Protein AF-A0A8J3QMP1-F1 (afdb_monomer_lite)

pLDDT: mean 80.47, std 14.99, range [36.25, 94.88]

Sequence (140 aa):
MPAVQTADRSDAISLRLCGWCLTDEPEAVVRALLGPARCAAPEGLGDGDWQAQPALADEPVGPPIALLGVAGPARGTLDFVPGSQGMGRPPVGLRHVVRDLSPRGDEWLLVDARCWTRFQAADFREAVLWQVDVALEVAR

Organism: NCBI:txid556532

Foldseek 3Di:
DPLCPPDPNVQLVCCQPFQKGKALCVVSSCCSQQNDWDKDADPDLDAPDKAADADDPPCQDDGQQKKKKFFDDPPKFKKWAGPCRPVPGDDPPDPRIDTGDDHDDGIMMMGRRRTIMHINDSPTPDMMMIGHPCVPVVPD

Secondary structure (DSSP, 8-state):
--GGGSS-HHHHHHHHHHSEEEES-HHHHHHHHHSSEEEEPPS---BS-EE-PPPPTT-SS-S-SEEEEEEEESS--EEE-TT-TT--SPPTT-SS-EEEE---TTPEEEEETTS-EEESS--EEEEEEEEE-GGGTTT-

Radius of gyration: 14.41 Å; chains: 1; bounding box: 30×40×35 Å

Structure (mmCIF, N/CA/C/O backbone):
data_AF-A0A8J3QMP1-F1
#
_entry.id   AF-A0A8J3QMP1-F1
#
loop_
_atom_site.group_PDB
_atom_site.id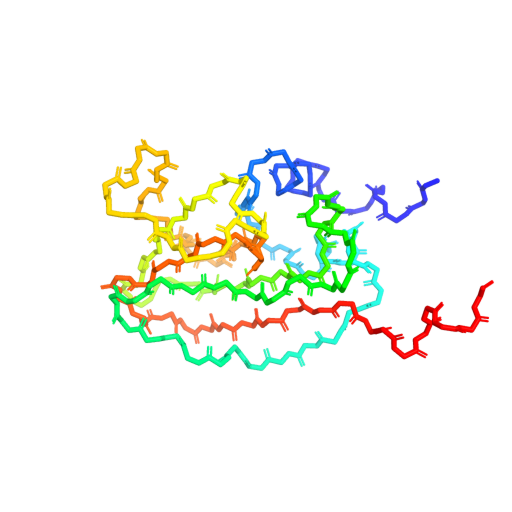
_atom_site.type_symbol
_atom_site.label_atom_id
_atom_site.label_alt_id
_atom_site.label_comp_id
_atom_site.label_asym_id
_atom_site.label_entity_id
_atom_site.label_seq_id
_atom_site.pdbx_PDB_ins_code
_atom_site.Cartn_x
_atom_site.Cartn_y
_atom_site.Cartn_z
_atom_site.occupancy
_atom_site.B_iso_or_equiv
_atom_site.auth_seq_id
_atom_site.auth_comp_id
_atom_site.auth_asym_id
_atom_site.auth_atom_id
_atom_site.pdbx_PDB_model_num
ATOM 1 N N . MET A 1 1 ? -5.513 -14.154 -18.053 1.00 36.25 1 MET A N 1
ATOM 2 C CA . MET A 1 1 ? -5.385 -13.513 -16.725 1.00 36.25 1 MET A CA 1
ATOM 3 C C . MET A 1 1 ? -6.345 -14.163 -15.724 1.00 36.25 1 MET A C 1
ATOM 5 O O . MET A 1 1 ? -7.467 -13.688 -15.606 1.00 36.25 1 MET A O 1
ATOM 9 N N . PRO A 1 2 ? -5.956 -15.261 -15.050 1.00 43.94 2 PRO A N 1
ATOM 10 C CA . PRO A 1 2 ? -6.861 -16.004 -14.158 1.00 43.94 2 PRO A CA 1
ATOM 11 C C . PRO A 1 2 ? -6.884 -15.510 -12.697 1.00 43.94 2 PRO A C 1
ATOM 13 O O . PRO A 1 2 ? -7.916 -15.604 -12.049 1.00 43.94 2 PRO A O 1
ATOM 16 N N . ALA A 1 3 ? -5.787 -14.950 -12.171 1.00 37.25 3 ALA A N 1
ATOM 17 C CA . ALA A 1 3 ? -5.658 -14.661 -10.732 1.00 37.25 3 ALA A CA 1
ATOM 18 C C . ALA A 1 3 ? -6.458 -13.437 -10.231 1.00 37.25 3 ALA A C 1
ATOM 20 O O . ALA A 1 3 ? -6.729 -13.322 -9.044 1.00 37.25 3 ALA A O 1
ATOM 21 N N . VAL A 1 4 ? -6.883 -12.544 -11.131 1.00 38.50 4 VAL A N 1
ATOM 22 C CA . VAL A 1 4 ? -7.616 -11.306 -10.782 1.00 38.50 4 VAL A CA 1
ATOM 23 C C . VAL A 1 4 ? -9.131 -11.550 -10.630 1.00 38.50 4 VAL A C 1
ATOM 25 O O . VAL A 1 4 ? -9.889 -10.634 -10.335 1.00 38.50 4 VAL A O 1
ATOM 28 N N . GLN A 1 5 ? -9.621 -12.774 -10.858 1.00 42.44 5 GLN A N 1
ATOM 29 C CA . GLN A 1 5 ? -11.064 -13.049 -10.855 1.00 42.44 5 GLN A CA 1
ATOM 30 C C . GLN A 1 5 ? -11.677 -13.317 -9.469 1.00 42.44 5 GLN A C 1
ATOM 32 O O . GLN A 1 5 ? -12.899 -13.404 -9.406 1.00 42.44 5 GLN A O 1
ATOM 37 N N . THR A 1 6 ? -10.890 -13.422 -8.390 1.00 46.53 6 THR A N 1
ATOM 38 C CA . THR A 1 6 ? -11.390 -13.929 -7.092 1.00 46.53 6 THR A CA 1
ATOM 39 C C . THR A 1 6 ? -11.213 -13.024 -5.873 1.00 46.53 6 THR A C 1
ATOM 41 O O . THR A 1 6 ? -11.870 -13.290 -4.879 1.00 46.53 6 THR A O 1
ATOM 44 N N . ALA A 1 7 ? -10.372 -11.988 -5.907 1.00 46.31 7 ALA A N 1
ATOM 45 C CA . ALA A 1 7 ? -10.460 -10.928 -4.895 1.00 46.31 7 ALA A CA 1
ATOM 46 C C . ALA A 1 7 ? -11.709 -10.086 -5.189 1.00 46.31 7 ALA A C 1
ATOM 48 O O . ALA A 1 7 ? -12.069 -9.973 -6.370 1.00 46.31 7 ALA A O 1
ATOM 49 N N . ASP A 1 8 ? -12.349 -9.487 -4.179 1.00 65.56 8 ASP A N 1
ATOM 50 C CA . ASP A 1 8 ? -13.392 -8.498 -4.451 1.00 65.56 8 ASP A CA 1
ATOM 51 C C . ASP A 1 8 ? -12.788 -7.431 -5.376 1.00 65.56 8 ASP A C 1
ATOM 53 O O . ASP A 1 8 ? -11.818 -6.743 -5.041 1.00 65.56 8 ASP A O 1
ATOM 57 N N . ARG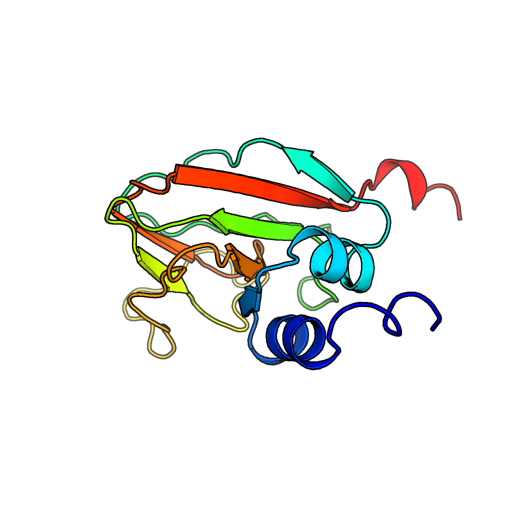 A 1 9 ? -13.257 -7.414 -6.632 1.00 63.88 9 ARG A N 1
ATOM 58 C CA . ARG A 1 9 ? -12.549 -6.793 -7.767 1.00 63.88 9 ARG A CA 1
ATOM 59 C C . ARG A 1 9 ? -12.224 -5.327 -7.494 1.00 63.88 9 ARG A C 1
ATOM 61 O O . ARG A 1 9 ? -11.280 -4.807 -8.081 1.00 63.88 9 ARG A O 1
ATOM 68 N N . SER A 1 10 ? -13.003 -4.679 -6.633 1.00 81.19 10 SER A N 1
ATOM 69 C CA . SER A 1 10 ? -12.865 -3.275 -6.270 1.00 81.19 10 SER A CA 1
ATOM 70 C C . SER A 1 10 ? -11.526 -2.953 -5.601 1.00 81.19 10 SER A C 1
ATOM 72 O O . SER A 1 10 ? -10.894 -1.964 -5.974 1.00 81.19 10 SER A O 1
ATOM 74 N N . ASP A 1 11 ? -11.036 -3.789 -4.685 1.00 86.94 11 ASP A N 1
ATOM 75 C CA . ASP A 1 11 ? -9.874 -3.442 -3.854 1.00 86.94 11 ASP A CA 1
ATOM 76 C C . ASP A 1 11 ? -8.566 -3.608 -4.611 1.00 86.94 11 ASP A C 1
ATOM 78 O O . ASP A 1 11 ? -7.744 -2.694 -4.656 1.00 86.94 11 ASP A O 1
ATOM 82 N N . ALA A 1 12 ? -8.407 -4.731 -5.313 1.00 86.94 12 ALA A N 1
ATOM 83 C CA . ALA A 1 12 ? -7.247 -4.953 -6.172 1.00 86.94 12 ALA A CA 1
ATOM 84 C C . ALA A 1 12 ? -7.166 -3.905 -7.300 1.00 86.94 12 ALA A C 1
ATOM 86 O O . ALA A 1 12 ? -6.074 -3.456 -7.657 1.00 86.94 12 ALA A O 1
ATOM 87 N N . ILE A 1 13 ? -8.314 -3.483 -7.850 1.00 86.12 13 ILE A N 1
ATOM 88 C CA . ILE A 1 13 ? -8.371 -2.386 -8.827 1.00 86.12 13 ILE A CA 1
ATOM 89 C C . ILE A 1 13 ? -7.986 -1.060 -8.164 1.00 86.12 13 ILE A C 1
ATOM 91 O O . ILE A 1 13 ? -7.150 -0.340 -8.710 1.00 86.12 13 ILE A O 1
ATOM 95 N N . SER A 1 14 ? -8.543 -0.748 -6.993 1.00 88.56 14 SER A N 1
ATOM 96 C CA . SER A 1 14 ? -8.240 0.481 -6.250 1.00 88.56 14 SER A CA 1
ATOM 97 C C . SER A 1 14 ? -6.758 0.571 -5.903 1.00 88.56 14 SER A C 1
ATOM 99 O O . SER A 1 14 ? -6.124 1.583 -6.187 1.00 88.56 14 SER A O 1
ATOM 101 N N . LEU A 1 15 ? -6.159 -0.517 -5.422 1.00 89.56 15 LEU A N 1
ATOM 102 C CA . LEU A 1 15 ? -4.734 -0.595 -5.121 1.00 89.56 15 LEU A CA 1
ATOM 103 C C . LEU A 1 15 ? -3.874 -0.409 -6.379 1.00 89.56 15 LEU A C 1
ATOM 105 O O . LEU A 1 15 ? -2.859 0.279 -6.335 1.00 89.56 15 LEU A O 1
ATOM 109 N N . ARG A 1 16 ? -4.300 -0.935 -7.532 1.00 86.19 16 ARG A N 1
ATOM 110 C CA . ARG A 1 16 ? -3.591 -0.741 -8.806 1.00 86.19 16 ARG A CA 1
ATOM 111 C C . ARG A 1 16 ? -3.685 0.688 -9.347 1.00 86.19 16 ARG A C 1
ATOM 113 O O . ARG A 1 16 ? -2.730 1.157 -9.960 1.00 86.19 16 ARG A O 1
ATOM 120 N N . LEU A 1 17 ? -4.829 1.351 -9.185 1.00 84.56 17 LEU A N 1
ATOM 121 C CA . LEU A 1 17 ? -5.079 2.684 -9.745 1.00 84.56 17 LEU A CA 1
ATOM 122 C C . LEU A 1 17 ? -4.610 3.807 -8.817 1.00 84.56 17 LEU A C 1
ATOM 124 O O . LEU A 1 17 ? -4.024 4.786 -9.272 1.00 84.56 17 LEU A O 1
ATOM 128 N N . CYS A 1 18 ? -4.879 3.661 -7.524 1.00 85.75 18 CYS A N 1
ATOM 129 C CA . CYS A 1 18 ? -4.660 4.681 -6.506 1.00 85.75 18 CYS A CA 1
ATOM 130 C C . CYS A 1 18 ? -3.437 4.390 -5.633 1.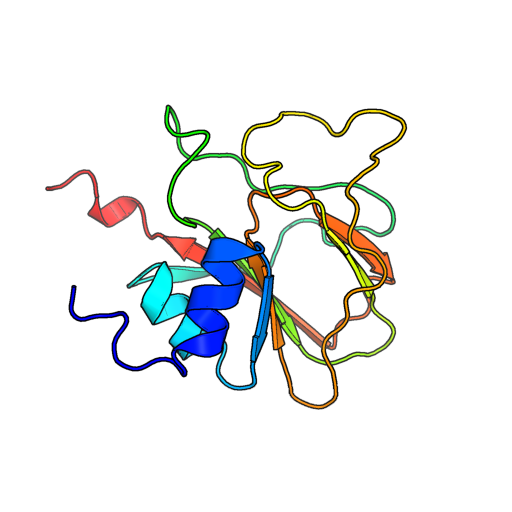00 85.75 18 CYS A C 1
ATOM 132 O O . CYS A 1 18 ? -2.995 5.277 -4.908 1.00 85.75 18 CYS A O 1
ATOM 134 N N . GLY A 1 19 ? -2.892 3.171 -5.679 1.00 90.00 19 GLY A N 1
ATOM 135 C CA . GLY A 1 19 ? -1.754 2.761 -4.859 1.00 90.00 19 GLY A CA 1
ATOM 136 C C . GLY A 1 19 ? -2.115 2.370 -3.424 1.00 90.00 19 GLY A C 1
ATOM 137 O O . GLY A 1 19 ? -1.208 2.048 -2.662 1.00 90.00 19 GLY A O 1
ATOM 138 N N . TRP A 1 20 ? -3.400 2.367 -3.055 1.00 93.00 20 TRP A N 1
ATOM 139 C CA . TRP A 1 20 ? -3.878 1.911 -1.748 1.00 93.00 20 TRP A CA 1
ATOM 140 C C . TRP A 1 20 ? -5.321 1.380 -1.810 1.00 93.00 20 TRP A C 1
ATOM 142 O O . TRP A 1 20 ? -6.073 1.738 -2.720 1.00 93.00 20 TRP A O 1
ATOM 152 N N . CYS A 1 21 ? -5.710 0.540 -0.848 1.00 93.31 21 CYS A N 1
ATOM 153 C CA . CYS A 1 21 ? -7.09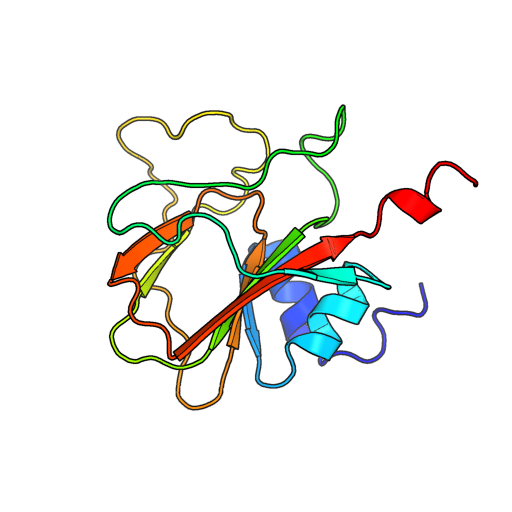8 0.120 -0.616 1.00 93.31 21 CYS A CA 1
ATOM 154 C C . CYS A 1 21 ? -7.336 -0.252 0.858 1.00 93.31 21 CYS A C 1
ATOM 156 O O . CYS A 1 21 ? -6.386 -0.501 1.603 1.00 93.31 21 CYS A O 1
ATOM 158 N N . LEU A 1 22 ? -8.606 -0.300 1.262 1.00 92.06 22 LEU A N 1
ATOM 159 C CA . LEU A 1 22 ? -9.053 -0.924 2.510 1.00 92.06 22 LEU A CA 1
ATOM 160 C C . LEU A 1 22 ? -9.706 -2.259 2.163 1.00 92.06 22 LEU A C 1
ATOM 162 O O . LEU A 1 22 ? -10.389 -2.324 1.150 1.00 92.06 22 LEU A O 1
ATOM 166 N N . THR A 1 23 ? -9.467 -3.302 2.951 1.00 92.75 23 THR A N 1
ATOM 167 C CA . THR A 1 23 ? -10.031 -4.634 2.691 1.00 92.75 23 THR A CA 1
ATOM 168 C C . THR A 1 23 ? -10.046 -5.475 3.964 1.00 92.75 23 THR A C 1
ATOM 170 O O . THR A 1 23 ? -9.149 -5.353 4.794 1.00 92.75 23 THR A O 1
ATOM 173 N N . ASP A 1 24 ? -11.031 -6.344 4.136 1.00 92.75 24 ASP A N 1
ATOM 174 C CA . ASP A 1 24 ? -11.045 -7.380 5.175 1.00 92.75 24 ASP A CA 1
ATOM 175 C C . ASP A 1 24 ? -10.337 -8.676 4.727 1.00 92.75 24 ASP A C 1
ATOM 177 O O . ASP A 1 24 ? -10.001 -9.519 5.560 1.00 92.75 24 ASP A O 1
ATOM 181 N N . GLU A 1 25 ? -10.014 -8.799 3.434 1.00 92.94 25 GLU A N 1
ATOM 182 C CA . GLU A 1 25 ? -9.361 -9.964 2.827 1.00 92.94 25 GLU A CA 1
ATOM 183 C C . GLU A 1 25 ? -7.988 -9.620 2.200 1.00 92.94 25 GLU A C 1
ATOM 185 O O . GLU A 1 25 ? -7.770 -9.798 0.991 1.00 92.94 25 GLU A O 1
ATOM 190 N N . PRO A 1 26 ? -6.993 -9.159 2.987 1.00 92.44 26 PRO A N 1
ATOM 191 C CA . PRO A 1 26 ? -5.717 -8.684 2.445 1.00 92.44 26 PRO A CA 1
ATOM 192 C C . PRO A 1 26 ? -4.963 -9.751 1.642 1.00 92.44 26 PRO A C 1
ATOM 194 O O . PRO A 1 26 ? -4.377 -9.451 0.602 1.00 92.44 26 PRO A O 1
ATOM 197 N N . GLU A 1 27 ? -5.014 -11.015 2.069 1.00 91.38 27 GLU A N 1
ATOM 198 C CA . GLU A 1 27 ? -4.353 -12.121 1.372 1.00 91.38 27 GLU A CA 1
ATOM 199 C C . GLU A 1 27 ? -4.928 -12.372 -0.030 1.00 91.38 27 GLU A C 1
ATOM 201 O O . GLU A 1 27 ? -4.185 -12.750 -0.942 1.00 91.38 27 GLU A O 1
ATOM 206 N N . ALA A 1 28 ? -6.234 -12.159 -0.227 1.00 91.25 28 ALA A N 1
ATOM 207 C CA . ALA A 1 28 ? -6.873 -12.313 -1.529 1.00 91.25 28 ALA A CA 1
ATOM 208 C C . ALA A 1 28 ? -6.385 -11.228 -2.497 1.00 91.25 28 ALA A C 1
ATOM 210 O O . ALA A 1 28 ? -6.014 -11.535 -3.635 1.00 91.25 28 ALA A O 1
ATOM 211 N N . VAL A 1 29 ? -6.302 -9.978 -2.027 1.00 92.19 29 VAL A N 1
ATOM 212 C CA . VAL A 1 29 ? -5.772 -8.844 -2.797 1.00 92.19 29 VAL A CA 1
ATOM 213 C C . VAL A 1 29 ? -4.293 -9.051 -3.138 1.00 92.19 29 VAL A C 1
ATOM 215 O O . VAL A 1 29 ? -3.903 -8.912 -4.300 1.00 92.19 29 VAL A O 1
ATOM 218 N N . VAL A 1 30 ? -3.477 -9.457 -2.158 1.00 91.88 30 VAL A N 1
ATOM 219 C CA . VAL A 1 30 ? -2.051 -9.769 -2.355 1.00 91.88 30 VAL A CA 1
ATOM 220 C C . VAL A 1 30 ? -1.880 -10.868 -3.397 1.00 91.88 30 VAL A C 1
ATOM 222 O O . VAL A 1 30 ? -1.122 -10.694 -4.350 1.00 91.88 30 VAL A O 1
ATOM 225 N N . ARG A 1 31 ? -2.622 -11.975 -3.281 1.00 89.50 31 ARG A N 1
ATOM 226 C CA . ARG A 1 31 ? -2.561 -13.080 -4.247 1.00 89.50 31 ARG A CA 1
ATOM 227 C C . ARG A 1 31 ? -2.987 -12.647 -5.649 1.00 89.50 31 ARG A C 1
ATOM 229 O O . ARG A 1 31 ? -2.397 -13.100 -6.628 1.00 89.50 31 ARG A O 1
ATOM 236 N N . ALA A 1 32 ? -3.997 -11.787 -5.759 1.00 88.69 32 ALA A N 1
ATOM 237 C CA . ALA A 1 32 ? -4.48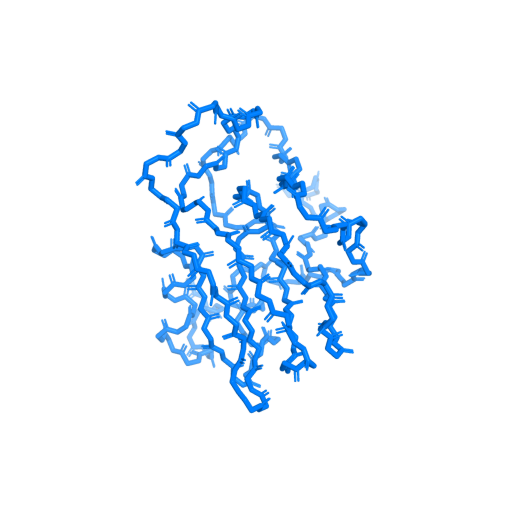0 -11.289 -7.043 1.00 88.69 32 ALA A CA 1
ATOM 238 C C . ALA A 1 32 ? -3.466 -10.370 -7.748 1.00 88.69 32 ALA A C 1
ATOM 240 O O . ALA A 1 32 ? -3.423 -10.354 -8.981 1.00 88.69 32 ALA A O 1
ATOM 241 N N . LEU A 1 33 ? -2.665 -9.613 -6.986 1.00 88.31 33 LEU A N 1
ATOM 242 C CA . LEU A 1 33 ? -1.715 -8.631 -7.518 1.00 88.31 33 LEU A CA 1
ATOM 243 C C . LEU A 1 33 ? -0.286 -9.161 -7.663 1.00 88.31 33 LEU A C 1
ATOM 245 O O . LEU A 1 33 ? 0.333 -8.913 -8.693 1.00 88.31 33 LEU A O 1
ATOM 249 N N . LEU A 1 34 ? 0.224 -9.873 -6.657 1.00 88.00 34 LEU A N 1
ATOM 250 C CA . LEU A 1 34 ? 1.606 -10.363 -6.602 1.00 88.00 34 LEU A CA 1
ATOM 251 C C . LEU A 1 34 ? 1.731 -11.842 -7.001 1.00 88.00 34 LEU A C 1
ATOM 253 O O . LEU A 1 34 ? 2.825 -12.307 -7.305 1.00 88.00 34 LEU A O 1
ATOM 257 N N . GLY A 1 35 ? 0.632 -12.605 -6.990 1.00 84.88 35 GLY A N 1
ATOM 258 C CA . GLY A 1 35 ? 0.699 -14.064 -7.081 1.00 84.88 35 GLY A CA 1
ATOM 259 C C . GLY A 1 35 ? 1.264 -14.675 -5.790 1.00 84.88 35 GLY A C 1
ATOM 260 O O . GLY A 1 35 ? 0.880 -14.245 -4.699 1.00 84.88 35 GLY A O 1
ATOM 261 N N . PRO A 1 36 ? 2.132 -15.703 -5.871 1.00 82.25 36 PRO A N 1
ATOM 262 C CA . PRO A 1 36 ? 2.881 -16.187 -4.714 1.00 82.25 36 PRO A CA 1
ATOM 263 C C . PRO A 1 36 ? 3.764 -15.070 -4.141 1.00 82.25 36 PRO A C 1
ATOM 265 O O . PRO A 1 36 ? 4.635 -14.544 -4.832 1.00 82.25 36 PRO A O 1
ATOM 268 N N . ALA A 1 37 ? 3.546 -14.725 -2.874 1.00 89.56 37 ALA A N 1
ATOM 269 C CA . ALA A 1 37 ? 4.299 -13.691 -2.178 1.00 89.56 37 ALA A CA 1
ATOM 270 C C . ALA A 1 37 ? 4.890 -14.235 -0.875 1.00 89.56 37 ALA A C 1
ATOM 272 O O . ALA A 1 37 ? 4.269 -15.054 -0.193 1.00 89.56 37 ALA A O 1
ATOM 273 N N . ARG A 1 38 ? 6.079 -13.749 -0.515 1.00 90.38 38 ARG A N 1
ATOM 274 C CA . ARG A 1 38 ? 6.672 -13.956 0.809 1.00 90.38 38 ARG A CA 1
ATOM 275 C C . ARG A 1 38 ? 6.179 -12.874 1.765 1.00 90.38 38 ARG A C 1
ATOM 277 O O . ARG A 1 38 ? 6.077 -11.715 1.367 1.00 90.38 38 ARG A O 1
ATOM 284 N N . CYS A 1 39 ? 5.931 -13.248 3.015 1.00 91.06 39 CYS A N 1
ATOM 285 C CA . CYS A 1 39 ? 5.583 -12.320 4.089 1.00 91.06 39 CYS A CA 1
ATOM 286 C C . CYS A 1 39 ? 6.817 -12.041 4.951 1.00 91.06 39 CYS A C 1
ATOM 288 O O . CYS A 1 39 ? 7.531 -12.972 5.328 1.00 91.06 39 CYS A O 1
ATOM 290 N N . ALA A 1 40 ? 7.041 -10.781 5.304 1.00 89.62 40 ALA A N 1
ATOM 291 C CA . ALA A 1 40 ? 8.069 -10.365 6.248 1.00 89.62 40 ALA A CA 1
ATOM 292 C C . ALA A 1 40 ? 7.530 -9.273 7.179 1.00 89.62 40 ALA A C 1
ATOM 294 O O . ALA A 1 40 ? 6.592 -8.552 6.832 1.00 89.62 40 ALA A O 1
ATOM 295 N N . ALA A 1 41 ? 8.143 -9.125 8.353 1.00 86.94 41 ALA A N 1
ATOM 296 C CA . ALA A 1 41 ? 7.944 -7.922 9.150 1.00 86.94 41 ALA A CA 1
ATOM 297 C C . ALA A 1 41 ? 8.545 -6.723 8.390 1.00 86.94 41 ALA A C 1
ATOM 299 O O . ALA A 1 41 ? 9.660 -6.847 7.873 1.00 86.94 41 ALA A O 1
ATOM 300 N N . PRO A 1 42 ? 7.844 -5.582 8.286 1.00 85.81 42 PRO A N 1
ATOM 301 C CA . PRO A 1 42 ? 8.406 -4.400 7.652 1.00 85.81 42 PRO A CA 1
ATOM 302 C C . PRO A 1 42 ? 9.583 -3.865 8.473 1.00 85.81 42 PRO A C 1
ATOM 304 O O . PRO A 1 42 ? 9.500 -3.720 9.694 1.00 85.81 42 PRO A O 1
ATOM 307 N N . GLU A 1 43 ? 10.684 -3.549 7.798 1.00 78.44 43 GLU A N 1
ATOM 308 C CA . GLU A 1 43 ? 11.803 -2.853 8.424 1.00 78.44 43 GLU A CA 1
ATOM 309 C C . GLU A 1 43 ? 11.422 -1.391 8.667 1.00 78.44 43 GLU A C 1
ATOM 311 O O . GLU A 1 43 ? 10.933 -0.719 7.764 1.00 78.44 43 GLU A O 1
ATOM 316 N N . GLY A 1 44 ? 11.668 -0.889 9.880 1.00 66.69 44 GLY A N 1
ATOM 317 C CA . GLY A 1 44 ? 11.679 0.551 10.130 1.00 66.69 44 GLY A CA 1
ATOM 318 C C . GLY A 1 44 ? 10.340 1.265 9.938 1.00 66.69 44 GLY A C 1
ATOM 319 O O . GLY A 1 44 ? 10.307 2.311 9.300 1.00 66.69 44 GLY A O 1
ATOM 320 N N . LEU A 1 45 ? 9.255 0.790 10.565 1.00 73.62 45 LEU A N 1
ATOM 321 C CA . LEU A 1 45 ? 8.050 1.610 10.795 1.00 73.62 45 LEU A CA 1
ATOM 322 C C . LEU A 1 45 ? 8.334 2.741 11.807 1.00 73.62 45 LEU A C 1
ATOM 324 O O . LEU A 1 45 ? 7.726 2.818 12.871 1.00 73.62 45 LEU A O 1
ATOM 328 N N . GLY A 1 46 ? 9.334 3.570 11.515 1.00 65.44 46 GLY A N 1
ATOM 329 C CA . GLY A 1 46 ? 9.714 4.720 12.315 1.00 65.44 46 GLY A CA 1
ATOM 330 C C . GLY A 1 46 ? 8.690 5.835 12.169 1.00 65.44 46 GLY A C 1
ATOM 331 O O . GLY A 1 46 ? 8.100 6.027 11.106 1.00 65.44 46 GLY A O 1
ATOM 332 N N . ASP A 1 47 ? 8.487 6.570 13.254 1.00 74.75 47 ASP A N 1
ATOM 333 C CA . ASP A 1 47 ? 7.629 7.745 13.253 1.00 74.75 47 ASP A CA 1
ATOM 334 C C . ASP A 1 47 ? 8.304 8.912 12.509 1.00 74.75 47 ASP A C 1
ATOM 336 O O . ASP A 1 47 ? 9.482 9.203 12.716 1.00 74.75 47 ASP A O 1
ATOM 340 N N . GLY A 1 48 ? 7.551 9.583 11.642 1.00 78.44 48 GLY A N 1
ATOM 341 C CA . GLY A 1 48 ? 7.902 10.868 11.038 1.00 78.44 48 GLY A CA 1
ATOM 342 C C . GLY A 1 48 ? 8.740 10.835 9.755 1.00 78.44 48 GLY A C 1
ATOM 343 O O . GLY A 1 48 ? 8.717 11.827 9.016 1.00 78.44 48 GLY A O 1
ATOM 344 N N . ASP A 1 49 ? 9.408 9.727 9.430 1.00 87.94 49 ASP A N 1
ATOM 345 C CA . ASP A 1 49 ? 10.249 9.624 8.230 1.00 87.94 49 ASP A CA 1
ATOM 346 C C . ASP A 1 49 ? 9.526 8.986 7.036 1.00 87.94 49 ASP A C 1
ATOM 348 O O . ASP A 1 49 ? 8.686 8.093 7.159 1.00 87.94 49 ASP A O 1
ATOM 352 N N . TRP A 1 50 ? 9.860 9.475 5.841 1.00 90.25 50 TRP A N 1
ATOM 353 C CA . TRP A 1 50 ? 9.379 8.910 4.585 1.00 90.25 50 TRP A CA 1
ATOM 354 C C . TRP A 1 50 ? 10.201 7.691 4.182 1.00 90.25 50 TRP A C 1
ATOM 356 O O . TRP A 1 50 ? 11.429 7.756 4.110 1.00 90.25 50 TRP A O 1
ATOM 366 N N . GLN A 1 51 ? 9.510 6.627 3.797 1.00 89.62 51 GLN A N 1
ATOM 367 C CA . GLN A 1 51 ? 10.098 5.372 3.362 1.00 89.62 51 GLN A CA 1
ATOM 368 C C . GLN A 1 51 ? 9.419 4.819 2.110 1.00 89.62 51 GLN A C 1
ATOM 370 O O . GLN A 1 51 ? 8.252 5.091 1.838 1.00 89.62 51 GLN A O 1
ATOM 375 N N . ALA A 1 52 ? 10.172 4.038 1.343 1.00 89.69 52 ALA A N 1
ATOM 376 C CA . ALA A 1 52 ? 9.684 3.257 0.218 1.00 89.69 52 ALA A CA 1
ATOM 377 C C . ALA A 1 52 ? 10.598 2.048 0.025 1.00 89.69 52 ALA A C 1
ATOM 379 O O . ALA A 1 52 ? 11.815 2.140 0.201 1.00 89.69 52 ALA A O 1
ATOM 380 N N . GLN A 1 53 ? 10.012 0.925 -0.370 1.00 87.00 53 GLN A N 1
ATOM 381 C CA . GLN A 1 53 ? 10.762 -0.233 -0.822 1.00 87.00 53 GLN A CA 1
ATOM 382 C C . GLN A 1 53 ? 11.504 0.106 -2.121 1.00 87.00 53 GLN A C 1
ATOM 384 O O . GLN A 1 53 ? 10.955 0.809 -2.980 1.00 87.00 53 GLN A O 1
ATOM 389 N N . PRO A 1 54 ? 12.743 -0.386 -2.287 1.00 78.06 54 PRO A N 1
ATOM 390 C CA . PRO A 1 54 ? 13.483 -0.190 -3.522 1.00 78.06 54 PRO A CA 1
ATOM 391 C C . PRO A 1 54 ? 12.738 -0.841 -4.693 1.00 78.06 54 PRO A C 1
ATOM 393 O O . PRO A 1 54 ? 12.088 -1.878 -4.544 1.00 78.06 54 PRO A O 1
ATOM 396 N N . ALA A 1 55 ? 12.846 -0.240 -5.876 1.00 70.56 55 ALA A N 1
ATOM 397 C CA . ALA A 1 55 ? 12.415 -0.902 -7.100 1.00 70.56 55 ALA A CA 1
ATOM 398 C C . ALA A 1 55 ? 13.285 -2.150 -7.345 1.00 70.56 55 ALA A C 1
ATOM 400 O O . ALA A 1 55 ? 14.485 -2.137 -7.056 1.00 70.56 55 ALA A O 1
ATOM 401 N N . LEU A 1 56 ? 12.700 -3.212 -7.909 1.00 66.94 56 LEU A N 1
ATOM 402 C CA . LEU A 1 56 ? 13.502 -4.213 -8.615 1.00 66.94 56 LEU A CA 1
ATOM 403 C C . LEU A 1 56 ? 14.104 -3.517 -9.848 1.00 66.94 56 LEU A C 1
ATOM 405 O O . LEU A 1 56 ? 13.477 -2.618 -10.408 1.00 66.94 56 LEU A O 1
ATOM 409 N N . ALA A 1 57 ? 15.351 -3.845 -10.189 1.00 68.00 57 ALA A N 1
ATOM 410 C CA . ALA A 1 57 ? 16.138 -3.128 -11.196 1.00 68.00 57 ALA A CA 1
ATOM 411 C C . ALA A 1 57 ? 15.383 -2.888 -12.528 1.00 68.00 57 ALA A C 1
ATOM 413 O O . ALA A 1 57 ? 14.501 -3.656 -12.894 1.00 68.00 57 ALA A O 1
ATOM 414 N N . ASP A 1 58 ? 15.748 -1.809 -13.229 1.00 61.94 58 ASP A N 1
ATOM 415 C CA . ASP A 1 58 ? 15.278 -1.366 -14.559 1.00 61.94 58 ASP A CA 1
ATOM 416 C C . ASP A 1 58 ? 13.763 -1.154 -14.788 1.00 61.94 58 ASP A C 1
ATOM 418 O O . ASP A 1 58 ? 13.385 -0.611 -15.827 1.00 61.94 58 ASP A O 1
ATOM 422 N N . GLU A 1 59 ? 12.890 -1.432 -13.812 1.00 60.69 59 GLU A N 1
ATOM 423 C CA . GLU A 1 59 ? 11.444 -1.166 -13.907 1.00 60.69 59 GLU A CA 1
ATOM 424 C C . GLU A 1 59 ? 10.947 -0.182 -12.829 1.00 60.69 59 GLU A C 1
ATOM 426 O O . GLU A 1 59 ? 10.297 -0.572 -11.853 1.00 60.69 59 GLU A O 1
ATOM 431 N N . PRO A 1 60 ? 11.199 1.135 -12.988 1.00 59.44 60 PRO A N 1
ATOM 432 C CA . PRO A 1 60 ? 10.721 2.139 -12.036 1.00 59.44 60 PRO A CA 1
ATOM 433 C C . PRO A 1 60 ? 9.189 2.274 -12.037 1.00 59.44 60 PRO A C 1
ATOM 435 O O . PRO A 1 60 ? 8.603 2.656 -11.026 1.00 59.44 60 PRO A O 1
ATOM 438 N N . VAL A 1 61 ? 8.534 1.944 -13.158 1.00 64.06 61 VAL A N 1
ATOM 439 C CA . VAL A 1 61 ? 7.081 2.038 -13.344 1.00 64.06 61 VAL A CA 1
ATOM 440 C C . VAL A 1 61 ? 6.570 0.693 -13.852 1.00 64.06 61 VAL A C 1
ATOM 442 O O . VAL A 1 61 ? 6.583 0.416 -15.047 1.00 64.06 61 VAL A O 1
ATOM 445 N N . GLY A 1 62 ? 6.133 -0.151 -12.925 1.00 65.69 62 GLY A N 1
ATOM 446 C CA . GLY A 1 62 ? 5.645 -1.500 -13.207 1.00 65.69 62 GLY A CA 1
ATOM 447 C C . GLY A 1 62 ? 4.499 -1.900 -12.277 1.00 65.69 62 GLY A C 1
ATOM 448 O O . GLY A 1 62 ? 4.147 -1.130 -11.371 1.00 65.69 62 GLY A O 1
ATOM 449 N N . PRO A 1 63 ? 3.906 -3.094 -12.464 1.00 73.00 63 PRO A N 1
ATOM 450 C CA . PRO A 1 63 ? 2.912 -3.620 -11.531 1.00 73.00 63 PRO A CA 1
ATOM 451 C C . PRO A 1 63 ? 3.469 -3.645 -10.095 1.00 73.00 63 PRO A C 1
ATOM 453 O O . PRO A 1 63 ? 4.691 -3.651 -9.920 1.00 73.00 63 PRO A O 1
ATOM 456 N N . PRO A 1 64 ? 2.609 -3.625 -9.060 1.00 81.44 64 PRO A N 1
ATOM 457 C CA . PRO A 1 64 ? 3.064 -3.796 -7.686 1.00 81.44 64 PRO A CA 1
ATOM 458 C C . PRO A 1 64 ? 3.897 -5.072 -7.560 1.00 81.44 64 PRO A C 1
ATOM 460 O O . PRO A 1 64 ? 3.480 -6.130 -8.018 1.00 81.44 64 PRO A O 1
ATOM 463 N N . ILE A 1 65 ? 5.069 -4.954 -6.944 1.00 86.62 65 ILE A N 1
ATOM 464 C CA . ILE A 1 65 ? 5.964 -6.080 -6.610 1.00 86.62 65 ILE A CA 1
ATOM 465 C C . ILE A 1 65 ? 6.127 -6.238 -5.092 1.00 86.62 65 ILE A C 1
ATOM 467 O O . ILE A 1 65 ? 6.689 -7.221 -4.612 1.00 86.62 65 ILE A O 1
ATOM 471 N N . ALA A 1 66 ? 5.639 -5.253 -4.335 1.00 91.06 66 ALA A N 1
ATOM 472 C CA . ALA A 1 66 ? 5.661 -5.221 -2.888 1.00 91.06 66 ALA A CA 1
ATOM 473 C C . ALA A 1 66 ? 4.435 -4.459 -2.374 1.00 91.06 66 ALA A C 1
ATOM 475 O O . ALA A 1 66 ? 4.129 -3.373 -2.869 1.00 91.06 66 ALA A O 1
ATOM 476 N N . LEU A 1 67 ? 3.752 -5.016 -1.378 1.00 94.50 67 LEU A N 1
ATOM 477 C CA . LEU A 1 67 ? 2.595 -4.419 -0.717 1.00 94.50 67 LEU A CA 1
ATOM 478 C C . LEU A 1 67 ? 2.847 -4.372 0.787 1.00 94.50 67 LEU A C 1
ATOM 480 O O . LEU A 1 67 ? 3.278 -5.363 1.372 1.00 94.50 67 LEU A O 1
ATOM 484 N N . LEU A 1 68 ? 2.565 -3.232 1.407 1.00 94.31 68 LEU A N 1
ATOM 485 C CA . LEU A 1 68 ? 2.601 -3.073 2.855 1.00 94.31 68 LEU A CA 1
ATOM 486 C C . LEU A 1 68 ? 1.164 -3.075 3.366 1.00 94.31 68 LEU A C 1
ATOM 488 O O . LEU A 1 68 ? 0.352 -2.272 2.909 1.00 94.31 68 LEU A O 1
ATOM 492 N N . GLY A 1 69 ? 0.858 -3.977 4.291 1.00 94.69 69 GLY A N 1
ATOM 493 C CA . GLY A 1 69 ? -0.412 -4.002 5.003 1.00 94.69 69 GLY A CA 1
ATOM 494 C C . GLY A 1 69 ? -0.250 -3.619 6.449 1.00 94.69 69 GLY A C 1
ATOM 495 O O . GLY A 1 69 ? 0.696 -4.053 7.104 1.00 94.69 69 GLY A O 1
ATOM 496 N N . VAL A 1 70 ? -1.214 -2.860 6.950 1.00 92.69 70 VAL A N 1
ATOM 497 C CA . VAL A 1 70 ? -1.368 -2.584 8.376 1.00 92.69 70 VAL A CA 1
ATOM 498 C C . VAL A 1 70 ? -2.800 -2.878 8.808 1.00 92.69 70 VAL A C 1
ATOM 500 O O . VAL A 1 70 ? -3.746 -2.523 8.104 1.00 92.69 70 VAL A O 1
ATOM 503 N N . ALA A 1 71 ? -2.960 -3.531 9.957 1.00 91.38 71 ALA A N 1
ATOM 504 C CA . ALA A 1 71 ? -4.261 -3.923 10.493 1.00 91.38 71 ALA A CA 1
ATOM 505 C C . ALA A 1 71 ? -4.588 -3.159 11.770 1.00 91.38 71 ALA A C 1
ATOM 507 O O . ALA A 1 71 ? -3.735 -3.061 12.659 1.00 91.38 71 ALA A O 1
ATOM 508 N N . GLY A 1 72 ? -5.852 -2.732 11.877 1.00 76.06 72 GLY A N 1
ATOM 509 C CA . GLY A 1 72 ? -6.456 -2.129 13.066 1.00 76.06 72 GLY A CA 1
ATOM 510 C C . GLY A 1 72 ? -5.808 -0.808 13.521 1.00 76.06 72 GLY A C 1
ATOM 511 O O . GLY A 1 72 ? -4.590 -0.638 13.458 1.00 76.06 72 GLY A O 1
ATOM 512 N N . PRO A 1 73 ? -6.575 0.162 14.036 1.00 65.06 73 PRO A N 1
ATOM 513 C CA . PRO A 1 73 ? -5.964 1.299 14.705 1.00 65.06 73 PRO A CA 1
ATOM 514 C C . PRO A 1 73 ? -5.687 0.945 16.176 1.00 65.06 73 PRO A C 1
ATOM 516 O O . PRO A 1 73 ? -6.618 0.599 16.901 1.00 65.06 73 PRO A O 1
ATOM 519 N N . ALA A 1 74 ? -4.447 1.090 16.661 1.00 59.56 74 ALA A N 1
ATOM 520 C CA . ALA A 1 74 ? -4.255 1.436 18.077 1.00 59.56 74 ALA A CA 1
ATOM 521 C C . ALA A 1 74 ? -4.239 2.967 18.228 1.00 59.56 74 ALA A C 1
ATOM 523 O O . ALA A 1 74 ? -4.954 3.500 19.073 1.00 59.56 74 ALA A O 1
ATOM 524 N N . ARG A 1 75 ? -3.526 3.674 17.337 1.00 67.12 75 ARG A N 1
ATOM 525 C CA . ARG A 1 75 ? -3.588 5.140 17.098 1.00 67.12 75 ARG A CA 1
ATOM 526 C C . ARG A 1 75 ? -2.995 5.559 15.746 1.00 67.12 75 ARG A C 1
ATOM 528 O O . ARG A 1 75 ? -2.784 6.748 15.519 1.00 67.12 75 ARG A O 1
ATOM 535 N N . GLY A 1 76 ? -2.679 4.593 14.884 1.00 77.25 76 GLY A N 1
ATOM 536 C CA . GLY A 1 76 ? -1.802 4.846 13.757 1.00 77.25 76 GLY A CA 1
ATOM 537 C C . GLY A 1 76 ? -2.454 5.444 12.526 1.00 77.25 76 GLY A C 1
ATOM 538 O O . GLY A 1 76 ? -3.542 5.041 12.113 1.00 77.25 76 GLY A O 1
ATOM 539 N N . THR A 1 77 ? -1.738 6.387 11.921 1.00 87.38 77 THR A N 1
ATOM 540 C CA . THR A 1 77 ? -2.035 6.912 10.594 1.00 87.38 77 THR A CA 1
ATOM 541 C C . THR A 1 77 ? -0.781 6.916 9.731 1.00 87.38 77 THR A C 1
ATOM 543 O O . THR A 1 77 ? 0.352 6.978 10.230 1.00 87.38 77 THR A O 1
ATOM 546 N N . LEU A 1 78 ? -0.990 6.829 8.421 1.00 90.19 78 LEU A N 1
ATOM 547 C CA . LEU A 1 78 ? 0.062 6.972 7.432 1.00 90.19 78 LEU A CA 1
ATOM 548 C C . LEU A 1 78 ? -0.284 8.056 6.415 1.00 90.19 78 LEU A C 1
ATOM 550 O O . LEU A 1 78 ? -1.428 8.212 5.990 1.00 90.19 78 LEU A O 1
AT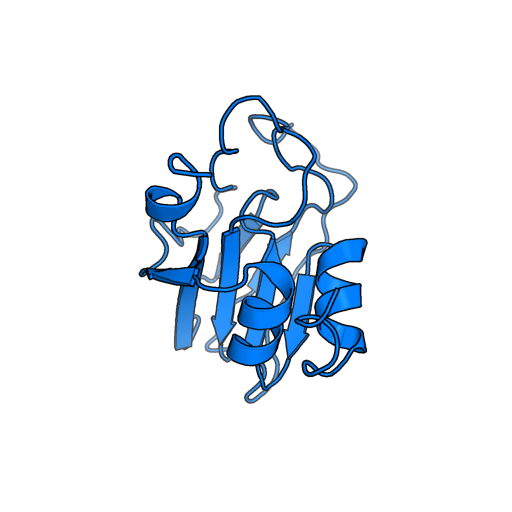OM 554 N N . ASP A 1 79 ? 0.740 8.779 5.995 1.00 91.50 79 ASP A N 1
ATOM 555 C CA . ASP A 1 79 ? 0.718 9.586 4.792 1.00 91.50 79 ASP A CA 1
ATOM 556 C C . ASP A 1 79 ? 1.253 8.760 3.620 1.00 91.50 79 ASP A C 1
ATOM 558 O O . ASP A 1 79 ? 2.193 7.978 3.766 1.00 91.50 79 ASP A O 1
ATOM 562 N N . PHE A 1 80 ? 0.690 8.973 2.438 1.00 91.56 80 PHE A N 1
ATOM 563 C CA . PHE A 1 80 ? 1.001 8.226 1.226 1.00 91.56 80 PHE A CA 1
ATOM 564 C C . PHE A 1 80 ? 1.127 9.163 0.025 1.00 91.56 80 PHE A C 1
ATOM 566 O O . PHE A 1 80 ? 0.340 10.099 -0.123 1.00 91.56 80 PHE A O 1
ATOM 573 N N . VAL A 1 81 ? 2.090 8.909 -0.862 1.00 91.62 81 VAL A N 1
ATOM 574 C CA . VAL A 1 81 ? 2.231 9.635 -2.133 1.00 91.62 81 VAL A CA 1
ATOM 575 C C . VAL A 1 81 ? 2.013 8.671 -3.300 1.00 91.62 81 VAL A C 1
ATOM 577 O O . VAL A 1 81 ? 2.950 7.969 -3.690 1.00 91.62 81 VAL A O 1
ATOM 580 N N . PRO A 1 82 ? 0.808 8.639 -3.896 1.00 88.44 82 PRO A N 1
ATOM 581 C CA . PRO A 1 82 ? 0.539 7.813 -5.066 1.00 88.44 82 PRO A CA 1
ATOM 582 C C . PRO A 1 82 ? 1.491 8.139 -6.222 1.00 88.44 82 PRO A C 1
ATOM 584 O O . PRO A 1 82 ? 1.801 9.306 -6.465 1.00 88.44 82 PRO A O 1
ATOM 587 N N . GLY A 1 83 ? 1.927 7.119 -6.963 1.00 86.31 83 GLY A N 1
ATOM 588 C CA . GLY A 1 83 ? 2.726 7.314 -8.179 1.00 86.31 83 GLY A CA 1
ATOM 589 C C . GLY A 1 83 ? 4.193 7.689 -7.937 1.00 86.31 83 GLY A C 1
ATOM 590 O O . GLY A 1 83 ? 4.869 8.120 -8.866 1.00 86.31 83 GLY A O 1
ATOM 591 N N . SER A 1 84 ? 4.690 7.580 -6.702 1.00 89.25 84 SER A N 1
ATOM 592 C CA . SER A 1 84 ? 6.069 7.946 -6.347 1.00 89.25 84 SER A CA 1
ATOM 593 C C . SER A 1 84 ? 7.081 6.799 -6.489 1.00 89.25 84 SER A C 1
ATOM 595 O O . SER A 1 84 ? 8.230 6.937 -6.062 1.00 89.25 84 SER A O 1
ATOM 597 N N . GLN A 1 85 ? 6.687 5.680 -7.106 1.00 86.25 85 GLN A N 1
ATOM 598 C CA . GLN A 1 85 ? 7.564 4.529 -7.311 1.00 86.25 85 GLN A CA 1
ATOM 599 C C . GLN A 1 85 ? 8.833 4.940 -8.071 1.00 86.25 85 GLN A C 1
ATOM 601 O O . GLN A 1 85 ? 8.775 5.600 -9.106 1.00 86.25 85 GLN A O 1
ATOM 606 N N . GLY A 1 86 ? 9.999 4.584 -7.527 1.00 81.38 86 GLY A N 1
ATOM 607 C CA . GLY A 1 86 ? 11.290 4.868 -8.162 1.00 81.38 86 GLY A CA 1
ATOM 608 C C . GLY A 1 86 ? 11.699 6.348 -8.202 1.00 81.38 86 GLY A C 1
ATOM 609 O O . GLY A 1 86 ? 12.762 6.657 -8.733 1.00 81.38 86 GLY A O 1
ATOM 610 N N . MET A 1 87 ? 10.932 7.269 -7.605 1.00 81.75 87 MET A N 1
ATOM 611 C CA . MET A 1 87 ? 11.205 8.718 -7.649 1.00 81.75 87 MET A CA 1
ATOM 612 C C . MET A 1 87 ? 12.376 9.172 -6.752 1.00 81.75 87 MET A C 1
ATOM 614 O O . MET A 1 87 ? 12.640 10.368 -6.621 1.00 81.75 87 MET A O 1
ATOM 618 N N . GLY A 1 88 ? 13.100 8.239 -6.128 1.00 82.38 88 GLY A N 1
ATOM 619 C CA . GLY A 1 88 ? 14.243 8.529 -5.264 1.00 82.38 88 GLY A CA 1
ATOM 620 C C . GLY A 1 88 ? 13.825 9.036 -3.882 1.00 82.38 88 GLY A C 1
ATOM 621 O O . GLY A 1 88 ? 12.971 8.438 -3.230 1.00 82.38 88 GLY A O 1
ATOM 622 N N . ARG A 1 89 ? 14.455 10.117 -3.403 1.00 83.69 89 ARG A N 1
ATOM 623 C CA . ARG A 1 89 ? 14.120 10.728 -2.105 1.00 83.69 89 ARG A CA 1
ATOM 624 C C . ARG A 1 89 ? 12.946 11.705 -2.248 1.00 83.69 89 ARG A C 1
ATOM 626 O O . ARG A 1 89 ? 12.905 12.440 -3.235 1.00 83.69 89 ARG A O 1
ATOM 633 N N . PRO A 1 90 ? 12.046 11.784 -1.256 1.00 84.19 90 PRO A N 1
ATOM 634 C CA . PRO A 1 90 ? 10.931 12.722 -1.292 1.00 84.19 90 PRO A CA 1
ATOM 635 C C . PRO A 1 90 ? 11.430 14.176 -1.301 1.00 84.19 90 PRO A C 1
ATOM 637 O O . PRO A 1 90 ? 12.291 14.536 -0.491 1.00 84.19 90 PRO A O 1
ATOM 640 N N . PRO A 1 91 ? 10.910 15.038 -2.194 1.00 81.25 91 PRO A N 1
ATOM 641 C CA . PRO A 1 91 ? 11.251 16.452 -2.216 1.00 81.25 91 PRO A CA 1
ATOM 642 C C . PRO A 1 91 ? 10.643 17.198 -1.023 1.00 81.25 91 PRO A C 1
ATOM 644 O O . PRO A 1 91 ? 9.624 16.804 -0.450 1.00 81.25 91 PRO A O 1
ATOM 647 N N . VAL A 1 92 ? 11.225 18.353 -0.699 1.00 76.88 92 VAL A N 1
ATOM 648 C CA . VAL A 1 92 ? 10.634 19.288 0.264 1.00 76.88 92 VAL A CA 1
ATOM 649 C C . VAL A 1 92 ? 9.358 19.883 -0.347 1.00 76.88 92 VAL A C 1
ATOM 651 O O . VAL A 1 92 ? 9.407 20.505 -1.405 1.00 76.88 92 VAL A O 1
ATOM 654 N N . GLY A 1 93 ? 8.212 19.704 0.318 1.00 75.75 93 GLY A N 1
ATOM 655 C CA . GLY A 1 93 ? 6.937 20.306 -0.099 1.00 75.75 93 GLY A CA 1
ATOM 656 C C . GLY A 1 93 ? 6.089 19.461 -1.058 1.00 75.75 93 GLY A C 1
ATOM 657 O O . GLY A 1 93 ? 5.577 19.976 -2.052 1.00 75.75 93 GLY A O 1
ATOM 658 N N . LEU A 1 94 ? 5.914 18.172 -0.754 1.00 81.25 94 LEU A N 1
ATOM 659 C CA . LEU A 1 94 ? 5.016 17.271 -1.486 1.00 81.25 94 LEU A CA 1
ATOM 660 C C . LEU A 1 94 ? 3.588 17.841 -1.596 1.00 81.25 94 LEU A C 1
ATOM 662 O O . LEU A 1 94 ? 2.955 18.165 -0.590 1.00 81.25 94 LEU A O 1
ATOM 666 N N . ARG A 1 95 ? 3.067 17.931 -2.827 1.00 75.06 95 ARG A N 1
ATOM 667 C CA . ARG A 1 95 ? 1.728 18.483 -3.119 1.00 75.06 95 ARG A CA 1
ATOM 668 C C . ARG A 1 95 ? 0.621 17.433 -3.247 1.00 75.06 95 ARG A C 1
ATOM 670 O O . ARG A 1 95 ? -0.544 17.785 -3.124 1.00 75.06 95 ARG A O 1
ATOM 677 N N . HIS A 1 96 ? 0.972 16.166 -3.468 1.00 83.06 96 HIS A N 1
ATOM 678 C CA . HIS A 1 96 ? 0.026 15.074 -3.753 1.00 83.06 96 HIS A CA 1
ATOM 679 C C . HIS A 1 96 ? -0.006 14.019 -2.641 1.00 83.06 96 HIS A C 1
ATOM 681 O O . HIS A 1 96 ? -0.098 12.826 -2.905 1.00 83.06 96 HIS A O 1
ATOM 687 N N . VAL A 1 97 ? 0.118 14.464 -1.390 1.00 90.75 97 VAL A N 1
ATOM 688 C CA . VAL A 1 97 ? 0.080 13.571 -0.229 1.00 90.75 97 VAL A CA 1
ATOM 689 C C . VAL A 1 97 ? -1.368 13.260 0.130 1.00 90.75 97 VAL A C 1
ATOM 691 O O . VAL A 1 97 ? -2.137 14.176 0.424 1.00 90.75 97 VAL A O 1
ATOM 694 N N . VAL A 1 98 ? -1.716 11.979 0.163 1.00 90.69 98 VAL A N 1
ATOM 695 C CA . VAL A 1 98 ? -2.903 11.483 0.861 1.00 90.69 98 VAL A CA 1
ATOM 696 C C . VAL A 1 98 ? -2.526 11.348 2.330 1.00 90.69 98 VAL A C 1
ATOM 698 O O . VAL A 1 98 ? -1.572 10.642 2.645 1.00 90.69 98 VAL A O 1
ATOM 701 N N . ARG A 1 99 ? -3.209 12.078 3.210 1.00 90.38 99 ARG A N 1
ATOM 702 C CA . ARG A 1 99 ? -2.851 12.166 4.630 1.00 90.38 99 ARG A CA 1
ATOM 703 C C . ARG A 1 99 ? -3.783 11.358 5.506 1.00 90.38 99 ARG A C 1
ATOM 705 O O . ARG A 1 99 ? -4.943 11.159 5.149 1.00 90.38 99 ARG A O 1
ATOM 712 N N . ASP A 1 100 ? -3.263 10.975 6.663 1.00 88.50 100 ASP A N 1
ATOM 713 C CA . ASP A 1 100 ? -4.023 10.372 7.755 1.00 88.50 100 ASP A CA 1
ATOM 714 C C . ASP A 1 100 ? -4.789 9.090 7.365 1.00 88.50 100 ASP A C 1
ATOM 716 O O . ASP A 1 100 ? -5.875 8.805 7.880 1.00 88.50 100 ASP A O 1
ATOM 720 N N . LEU A 1 101 ? -4.227 8.292 6.450 1.00 89.88 101 LEU A N 1
ATOM 721 C CA . LEU A 1 101 ? -4.799 7.000 6.081 1.00 89.88 101 LEU A CA 1
ATOM 722 C C . LEU A 1 101 ? -4.687 6.035 7.257 1.00 89.88 101 LEU A C 1
ATOM 724 O O . LEU A 1 101 ? -3.629 5.889 7.869 1.00 89.88 101 LEU A O 1
ATOM 728 N N . SER A 1 102 ? -5.790 5.365 7.563 1.00 89.56 102 SER A N 1
ATOM 729 C CA . SER A 1 102 ? -5.871 4.401 8.654 1.00 89.56 102 SER A CA 1
ATOM 730 C C . SER A 1 102 ? -6.862 3.283 8.316 1.00 89.56 102 SER A C 1
ATOM 732 O O . SER A 1 102 ? -7.879 3.548 7.666 1.00 89.56 102 SER A O 1
ATOM 734 N N . PRO A 1 103 ? -6.580 2.039 8.744 1.00 89.38 103 PRO A N 1
ATOM 735 C CA . PRO A 1 103 ? -7.561 0.960 8.729 1.00 89.38 103 PRO A CA 1
ATOM 736 C C . PRO A 1 103 ? -8.723 1.262 9.688 1.00 89.38 103 PRO A C 1
ATOM 738 O O . PRO A 1 103 ? -8.539 1.946 10.701 1.00 89.38 103 PRO A O 1
ATOM 741 N N . ARG A 1 104 ? -9.922 0.735 9.405 1.00 83.62 104 ARG A N 1
ATOM 742 C CA . ARG A 1 104 ? -11.106 0.889 10.268 1.00 83.62 104 ARG A CA 1
ATOM 743 C C . ARG A 1 104 ? -11.587 -0.464 10.778 1.00 83.62 104 ARG A C 1
ATOM 745 O O . ARG A 1 104 ? -11.811 -1.383 10.004 1.00 83.62 104 ARG A O 1
ATOM 752 N N . GLY A 1 105 ? -11.811 -0.565 12.088 1.00 85.88 105 GLY A N 1
ATOM 753 C CA . GLY A 1 105 ? -12.280 -1.809 12.702 1.00 85.88 105 GLY A CA 1
ATOM 754 C C . GLY A 1 105 ? -11.319 -2.964 12.420 1.00 85.88 105 GLY A C 1
ATOM 755 O O . GLY A 1 105 ? -10.147 -2.886 12.791 1.00 85.88 105 GLY A O 1
ATOM 756 N N . ASP A 1 106 ? -11.827 -3.995 11.749 1.00 87.81 106 ASP A N 1
ATOM 757 C CA . ASP A 1 106 ? -11.071 -5.194 11.378 1.00 87.81 106 ASP A CA 1
ATOM 758 C C . ASP A 1 106 ? -10.478 -5.139 9.959 1.00 87.81 106 ASP A C 1
ATOM 760 O O . ASP A 1 106 ? -9.819 -6.087 9.536 1.00 87.81 106 ASP A O 1
ATOM 764 N N . GLU A 1 107 ? -10.662 -4.029 9.235 1.00 90.75 107 GLU A N 1
ATOM 765 C CA . GLU A 1 107 ? -10.061 -3.836 7.916 1.00 90.75 107 GLU A CA 1
ATOM 766 C C . GLU A 1 107 ? -8.532 -3.725 8.000 1.00 90.75 107 GLU A C 1
ATOM 768 O O . GLU A 1 107 ? -7.938 -3.237 8.970 1.00 90.75 107 GLU A O 1
ATOM 773 N N . TRP A 1 108 ? -7.900 -4.116 6.905 1.00 93.81 108 TRP A N 1
ATOM 774 C CA . TRP A 1 108 ? -6.514 -3.849 6.582 1.00 93.81 108 TRP A CA 1
ATOM 775 C C . TRP A 1 108 ? -6.422 -2.668 5.631 1.00 93.81 108 TRP A C 1
ATOM 777 O O . TRP A 1 108 ? -7.183 -2.560 4.672 1.00 93.81 108 TRP A O 1
ATOM 787 N N . LEU A 1 109 ? -5.433 -1.812 5.859 1.00 93.81 109 LEU A N 1
ATOM 788 C CA . LEU A 1 109 ? -4.987 -0.834 4.881 1.00 93.81 109 LEU A CA 1
ATOM 789 C C . LEU A 1 109 ? -3.807 -1.430 4.124 1.00 93.81 109 LEU A C 1
ATOM 791 O O . LEU A 1 109 ? -2.767 -1.702 4.723 1.00 93.81 109 LEU A O 1
ATOM 795 N N . LEU A 1 110 ? -3.972 -1.613 2.817 1.00 94.88 110 LEU A N 1
ATOM 796 C CA . LEU A 1 110 ? -2.910 -2.039 1.913 1.00 94.88 110 LEU A CA 1
ATOM 797 C C . LEU A 1 110 ? -2.417 -0.851 1.094 1.00 94.88 110 LEU A C 1
ATOM 799 O O . LEU A 1 110 ? -3.225 -0.084 0.570 1.00 94.88 110 LEU A O 1
ATOM 803 N N . VAL A 1 111 ? -1.101 -0.728 0.935 1.00 94.19 111 VAL A N 1
ATOM 804 C CA . VAL A 1 111 ? -0.456 0.290 0.092 1.00 94.19 111 VAL A CA 1
ATOM 805 C C . VAL A 1 111 ? 0.632 -0.332 -0.789 1.00 94.19 111 VAL A C 1
ATOM 807 O O . VAL A 1 111 ? 1.283 -1.299 -0.387 1.00 94.19 111 VAL A O 1
ATOM 810 N N . ASP A 1 112 ? 0.862 0.221 -1.986 1.00 93.38 112 ASP A N 1
ATOM 811 C CA . ASP A 1 112 ? 2.047 -0.111 -2.795 1.00 93.38 112 ASP A CA 1
ATOM 812 C C . ASP A 1 112 ? 3.289 0.331 -2.018 1.00 93.38 112 ASP A C 1
ATOM 814 O O . ASP A 1 112 ? 3.533 1.526 -1.836 1.00 93.38 112 ASP A O 1
ATOM 818 N N . ALA A 1 113 ? 4.075 -0.640 -1.554 1.00 92.88 113 ALA A N 1
ATOM 819 C CA . ALA A 1 113 ? 5.199 -0.381 -0.665 1.00 92.88 113 ALA A CA 1
ATOM 820 C C . ALA A 1 113 ? 6.347 0.364 -1.364 1.00 92.88 113 ALA A C 1
ATOM 822 O O . ALA A 1 113 ? 7.265 0.823 -0.691 1.00 92.88 113 ALA A O 1
ATOM 823 N N . ARG A 1 114 ? 6.322 0.487 -2.698 1.00 90.06 114 ARG A N 1
ATOM 824 C CA . ARG A 1 114 ? 7.304 1.267 -3.472 1.00 90.06 114 ARG A CA 1
ATOM 825 C C . ARG A 1 114 ? 6.982 2.752 -3.535 1.00 90.06 114 ARG A C 1
ATOM 827 O O . ARG A 1 114 ? 7.832 3.540 -3.944 1.00 90.06 114 ARG A O 1
ATOM 834 N N . CYS A 1 115 ? 5.757 3.135 -3.201 1.00 90.94 115 CYS A N 1
ATOM 835 C CA . CYS A 1 115 ? 5.412 4.535 -3.039 1.00 90.94 115 CYS A CA 1
ATOM 836 C C . CYS A 1 115 ? 5.948 5.040 -1.699 1.00 90.94 115 CYS A C 1
ATOM 838 O O . CYS A 1 115 ? 6.024 4.298 -0.719 1.00 90.94 115 CYS A O 1
ATOM 840 N N . TRP A 1 116 ? 6.266 6.329 -1.642 1.00 91.88 116 TRP A N 1
ATOM 841 C CA . TRP A 1 116 ? 6.589 6.989 -0.391 1.00 91.88 116 TRP A CA 1
ATOM 842 C C . TRP A 1 116 ? 5.414 6.893 0.581 1.00 91.88 116 TRP A C 1
ATOM 844 O O . TRP A 1 116 ? 4.297 7.334 0.295 1.00 91.88 116 TRP A O 1
ATOM 854 N N . THR A 1 117 ? 5.713 6.343 1.748 1.00 92.12 117 THR A N 1
ATOM 855 C CA . THR A 1 117 ? 4.834 6.238 2.908 1.00 92.12 117 THR A CA 1
ATOM 856 C C . THR A 1 117 ? 5.525 6.880 4.100 1.00 92.12 117 THR A C 1
ATOM 858 O O . THR A 1 117 ? 6.745 6.805 4.224 1.00 92.12 117 THR A O 1
ATOM 861 N N . ARG A 1 118 ? 4.771 7.541 4.970 1.00 91.56 118 ARG A N 1
ATOM 862 C CA . ARG A 1 118 ? 5.285 8.086 6.229 1.00 91.56 118 ARG A CA 1
ATOM 863 C C . ARG A 1 118 ? 4.306 7.777 7.338 1.00 91.56 118 ARG A C 1
ATOM 865 O O . ARG A 1 118 ? 3.127 8.081 7.215 1.00 91.56 118 ARG A O 1
ATOM 872 N N . PHE A 1 119 ? 4.805 7.211 8.421 1.00 89.06 119 PHE A N 1
ATOM 873 C CA . PHE A 1 119 ? 4.010 6.843 9.584 1.00 89.06 119 PHE A CA 1
ATOM 874 C C . PHE A 1 119 ? 4.014 8.033 10.548 1.00 89.06 119 PHE A C 1
ATOM 876 O O . PHE A 1 119 ? 5.082 8.555 10.832 1.00 89.06 119 PHE A O 1
ATOM 883 N N . GLN A 1 120 ? 2.843 8.514 10.976 1.00 81.56 120 GLN A N 1
ATOM 884 C CA . GLN A 1 120 ? 2.709 9.668 11.898 1.00 81.56 120 GLN A CA 1
ATOM 885 C C . GLN A 1 120 ? 2.464 9.242 13.355 1.00 81.56 120 GLN A C 1
ATOM 887 O O . GLN A 1 120 ? 2.525 10.043 14.283 1.00 81.56 120 GLN A O 1
ATOM 892 N N . ALA A 1 121 ? 2.081 7.979 13.532 1.00 71.69 121 ALA A N 1
ATOM 893 C CA . ALA A 1 121 ? 1.939 7.297 14.805 1.00 71.69 121 ALA A CA 1
ATOM 894 C C . ALA A 1 121 ? 2.013 5.799 14.494 1.00 71.69 121 ALA A C 1
ATOM 896 O O . ALA A 1 121 ? 1.060 5.217 13.991 1.00 71.69 121 ALA A O 1
ATOM 897 N N . ALA A 1 122 ? 3.153 5.149 14.701 1.00 65.56 122 ALA A N 1
ATOM 898 C CA . ALA A 1 122 ? 3.340 3.756 14.281 1.00 65.56 122 ALA A CA 1
ATOM 899 C C . ALA A 1 122 ? 2.789 2.735 15.299 1.00 65.56 122 ALA A C 1
ATOM 901 O O . ALA A 1 122 ? 3.435 1.736 15.593 1.00 65.56 122 ALA A O 1
ATOM 902 N N . ASP A 1 123 ? 1.594 2.986 15.839 1.00 76.25 123 ASP A N 1
ATOM 903 C CA . ASP A 1 123 ? 0.915 2.084 16.777 1.00 76.25 123 ASP A CA 1
ATOM 904 C C . ASP A 1 123 ? -0.228 1.370 16.038 1.00 76.25 123 ASP A C 1
ATOM 906 O O . ASP A 1 123 ? -1.421 1.669 16.187 1.00 76.25 123 ASP A O 1
ATOM 910 N N . PHE A 1 124 ? 0.172 0.498 15.113 1.00 82.88 124 PHE A N 1
ATOM 911 C CA . PHE A 1 124 ? -0.713 -0.436 14.422 1.00 82.88 124 PHE A CA 1
ATOM 912 C C . PHE A 1 124 ? -0.682 -1.769 15.165 1.00 82.88 124 PHE A C 1
ATOM 914 O O . PHE A 1 124 ? 0.367 -2.177 15.661 1.00 82.88 124 PHE A O 1
ATOM 921 N N . ARG A 1 125 ? -1.822 -2.468 15.230 1.00 84.81 125 ARG A N 1
ATOM 922 C CA . ARG A 1 125 ? -1.883 -3.790 15.879 1.00 84.81 125 ARG A CA 1
ATOM 923 C C . ARG A 1 125 ? -0.972 -4.787 15.167 1.00 84.81 125 ARG A C 1
ATOM 925 O O . ARG A 1 125 ? -0.374 -5.647 15.806 1.00 84.81 125 ARG A O 1
ATOM 932 N N . GLU A 1 126 ? -0.907 -4.675 13.847 1.00 89.62 126 GLU A N 1
ATOM 933 C CA . GLU A 1 126 ? -0.149 -5.573 12.993 1.00 89.62 126 GLU A CA 1
ATOM 934 C C . GLU A 1 126 ? 0.342 -4.838 11.749 1.00 89.62 126 GLU A C 1
ATOM 936 O O . GLU A 1 126 ? -0.340 -3.947 11.233 1.00 89.62 126 GLU A O 1
ATOM 941 N N . ALA A 1 127 ? 1.519 -5.229 11.264 1.00 90.88 127 ALA A N 1
ATOM 942 C CA . ALA A 1 127 ? 2.061 -4.751 10.008 1.00 90.88 127 ALA A CA 1
ATOM 943 C C . ALA A 1 127 ? 2.844 -5.857 9.299 1.00 90.88 127 ALA A C 1
ATOM 945 O O . ALA A 1 127 ? 3.664 -6.543 9.914 1.00 90.88 127 ALA A O 1
ATOM 946 N N . VAL A 1 128 ? 2.603 -6.009 7.999 1.00 94.44 128 VAL A N 1
ATOM 947 C CA . VAL A 1 128 ? 3.172 -7.076 7.174 1.00 94.44 128 VAL A CA 1
ATOM 948 C C . VAL A 1 128 ? 3.606 -6.506 5.833 1.00 94.44 128 VAL A C 1
ATOM 950 O O . VAL A 1 128 ? 2.873 -5.759 5.188 1.00 94.44 128 VAL A O 1
ATOM 953 N N . LEU A 1 129 ? 4.803 -6.880 5.398 1.00 94.38 129 LEU A N 1
ATOM 954 C CA . LEU A 1 129 ? 5.308 -6.611 4.063 1.00 94.38 129 LEU A CA 1
ATOM 955 C C . LEU A 1 129 ? 5.199 -7.887 3.220 1.00 94.38 129 LEU A C 1
ATOM 957 O O . LEU A 1 129 ? 5.854 -8.887 3.518 1.00 94.38 129 LEU A O 1
ATOM 961 N N . TRP A 1 130 ? 4.406 -7.842 2.150 1.00 94.19 130 TRP A N 1
ATOM 962 C CA . TRP A 1 130 ? 4.354 -8.887 1.127 1.00 94.19 130 TRP A CA 1
ATOM 963 C C . TRP A 1 130 ? 5.201 -8.496 -0.074 1.00 94.19 130 TRP A C 1
ATOM 965 O O . TRP A 1 130 ? 5.104 -7.371 -0.560 1.00 94.19 130 TRP A O 1
ATOM 975 N N . GLN A 1 131 ? 6.012 -9.420 -0.581 1.00 91.31 131 GLN A N 1
ATOM 976 C CA . GLN A 1 131 ? 6.851 -9.199 -1.762 1.00 91.31 131 GLN A CA 1
ATOM 977 C C . GLN A 1 131 ? 6.808 -10.410 -2.685 1.00 91.31 131 GLN A C 1
ATOM 979 O O . GLN A 1 131 ? 6.688 -11.541 -2.211 1.00 91.31 131 GLN A O 1
ATOM 984 N N . VAL A 1 132 ? 6.943 -10.183 -3.992 1.00 87.44 132 VAL A N 1
ATOM 985 C CA . VAL A 1 132 ? 7.141 -11.273 -4.958 1.00 87.44 132 VAL A CA 1
ATOM 986 C C . VAL A 1 132 ? 8.376 -12.098 -4.589 1.00 87.44 132 VAL A C 1
ATOM 988 O O . VAL A 1 132 ? 9.405 -11.561 -4.165 1.00 87.44 132 VAL A O 1
ATOM 991 N N . ASP A 1 133 ? 8.279 -13.416 -4.740 1.00 74.81 133 ASP A N 1
ATOM 992 C CA . ASP A 1 133 ? 9.424 -14.304 -4.557 1.00 74.81 133 ASP A CA 1
ATOM 993 C C . ASP A 1 133 ? 10.253 -14.367 -5.851 1.00 74.81 133 ASP A C 1
ATOM 995 O O . ASP A 1 133 ? 10.015 -15.183 -6.743 1.00 74.81 133 ASP A O 1
ATOM 999 N N . VAL A 1 134 ? 11.228 -13.460 -5.972 1.00 61.19 134 VAL A N 1
ATOM 1000 C CA . VAL A 1 134 ? 12.067 -13.294 -7.178 1.00 61.19 134 VAL A CA 1
ATOM 1001 C C . VAL A 1 134 ? 12.927 -14.538 -7.470 1.00 61.19 134 VAL A C 1
ATOM 1003 O O . VAL A 1 134 ? 13.421 -14.704 -8.585 1.00 61.19 134 VAL A O 1
ATOM 1006 N N . ALA A 1 135 ? 13.058 -15.477 -6.521 1.00 52.78 135 ALA A N 1
ATOM 1007 C CA . ALA A 1 135 ? 13.754 -16.745 -6.746 1.00 52.78 135 ALA A CA 1
ATOM 1008 C C . ALA A 1 135 ? 13.108 -17.620 -7.847 1.00 52.78 135 ALA A C 1
ATOM 1010 O O . ALA A 1 135 ? 13.751 -18.548 -8.337 1.00 52.78 135 ALA A O 1
ATOM 1011 N N . LEU A 1 136 ? 11.872 -17.324 -8.271 1.00 46.94 136 LEU A N 1
ATOM 1012 C CA . LEU A 1 136 ? 11.141 -18.076 -9.298 1.00 46.94 136 LEU A CA 1
ATOM 1013 C C . LEU A 1 136 ? 11.089 -17.412 -10.687 1.00 46.94 136 LEU A C 1
ATOM 1015 O O . LEU A 1 136 ? 10.712 -18.086 -11.646 1.00 46.94 136 LEU A O 1
ATOM 1019 N N . GLU A 1 137 ? 11.478 -16.141 -10.833 1.00 45.19 137 GLU A N 1
ATOM 1020 C CA . GLU A 1 137 ? 11.378 -15.427 -12.123 1.00 45.19 137 GLU A CA 1
ATOM 1021 C C . GLU A 1 137 ? 12.645 -15.506 -12.985 1.00 45.19 137 GLU A C 1
ATOM 1023 O O . GLU A 1 137 ? 12.554 -15.391 -14.200 1.00 45.19 137 GLU A O 1
ATOM 1028 N N . VAL A 1 138 ? 13.811 -15.819 -12.412 1.00 42.59 138 VAL A N 1
ATOM 1029 C CA . VAL A 1 138 ? 15.069 -15.979 -13.182 1.00 42.59 138 VAL A CA 1
ATOM 1030 C C . VAL A 1 138 ? 15.124 -17.317 -13.954 1.00 42.59 138 VAL A C 1
ATOM 1032 O O . VAL A 1 138 ? 16.064 -17.579 -14.700 1.00 42.59 138 VAL A O 1
ATOM 1035 N N . ALA A 1 139 ? 14.115 -18.180 -13.797 1.00 40.78 139 ALA A N 1
ATOM 1036 C CA . ALA A 1 139 ? 14.057 -19.515 -14.400 1.00 40.78 139 ALA A CA 1
ATOM 1037 C C . ALA A 1 139 ? 13.012 -19.672 -15.529 1.00 40.78 139 ALA A C 1
ATOM 1039 O O . ALA A 1 139 ? 12.723 -20.805 -15.923 1.00 40.78 139 ALA A O 1
ATOM 1040 N N . ARG A 1 140 ? 12.425 -18.581 -16.038 1.00 42.56 140 ARG A N 1
ATOM 1041 C CA . ARG A 1 140 ? 11.469 -18.589 -17.163 1.00 42.56 140 ARG A CA 1
ATOM 1042 C C . ARG A 1 140 ? 11.928 -17.679 -18.290 1.00 42.56 140 ARG A C 1
ATOM 1044 O O . ARG A 1 140 ? 11.629 -18.045 -19.447 1.00 42.56 140 ARG A O 1
#